Protein AF-A0A0V8QEV8-F1 (afdb_monomer_lite)

pLDDT: mean 89.62, std 11.35, range [52.62, 97.75]

Organism: NCBI:txid290052

Foldseek 3Di:
DPPPPDDDPVVVLVVLVVQLLVLQVVVVPDPDDDPVSVVSNVVSVVVNVVVVHDCVVSHDD

Radius of gyration: 13.7 Å; chains: 1; bounding box: 42×21×29 Å

Secondary structure (DSSP, 8-state):
----PPPPHHHHHHHHHHHHHHHHHHHHH--S--HHHHHHHHHHHHHHHHTT---GGG---

Structure (mmCIF, N/CA/C/O backbone):
data_AF-A0A0V8QEV8-F1
#
_entry.id   AF-A0A0V8QEV8-F1
#
loop_
_atom_site.group_PDB
_atom_site.id
_atom_site.type_symbol
_atom_site.label_atom_id
_atom_site.label_alt_id
_atom_site.label_comp_id
_atom_site.label_asym_id
_atom_site.label_entity_id
_atom_site.label_seq_id
_atom_site.pdbx_PDB_ins_code
_atom_site.Cartn_x
_atom_site.Cartn_y
_atom_site.Cartn_z
_atom_site.occupancy
_atom_site.B_iso_or_equiv
_atom_site.auth_seq_id
_atom_site.auth_comp_id
_atom_site.auth_asym_id
_atom_site.auth_atom_id
_atom_site.pdbx_PDB_model_num
ATOM 1 N N . MET A 1 1 ? 32.282 8.535 -2.361 1.00 54.31 1 MET A N 1
ATOM 2 C CA . MET A 1 1 ? 30.852 8.832 -2.567 1.00 54.31 1 MET A CA 1
ATOM 3 C C . MET A 1 1 ? 30.204 7.495 -2.864 1.00 54.31 1 MET A C 1
ATOM 5 O O . MET A 1 1 ? 30.573 6.899 -3.866 1.00 54.31 1 MET A O 1
ATOM 9 N N . GLU A 1 2 ? 29.389 6.949 -1.959 1.00 61.88 2 GLU A N 1
ATOM 10 C CA . GLU A 1 2 ? 28.621 5.742 -2.286 1.00 61.88 2 GLU A CA 1
ATOM 11 C C . GLU A 1 2 ? 27.649 6.107 -3.404 1.00 61.88 2 GLU A C 1
ATOM 13 O O . GLU A 1 2 ? 26.773 6.956 -3.231 1.00 61.88 2 GLU A O 1
ATOM 18 N N . VAL A 1 3 ? 27.848 5.516 -4.577 1.00 52.62 3 VAL A N 1
ATOM 19 C CA . VAL A 1 3 ? 26.848 5.552 -5.637 1.00 52.62 3 VAL A CA 1
ATOM 20 C C . VAL A 1 3 ? 25.708 4.677 -5.129 1.00 52.62 3 VAL A C 1
ATOM 22 O O . VAL A 1 3 ? 25.852 3.458 -5.088 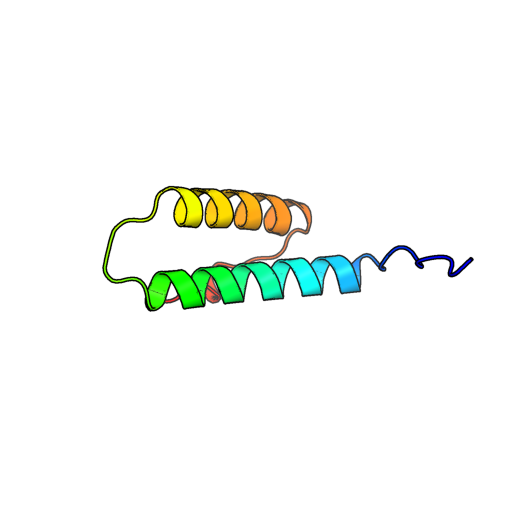1.00 52.62 3 VAL A O 1
ATOM 25 N N . LYS A 1 4 ? 24.600 5.282 -4.680 1.00 64.62 4 LYS A N 1
ATOM 26 C CA . LYS A 1 4 ? 23.350 4.535 -4.499 1.00 64.62 4 LYS A CA 1
ATOM 27 C C . LYS A 1 4 ? 23.021 3.937 -5.861 1.00 64.62 4 LYS A C 1
ATOM 29 O O . LYS A 1 4 ? 22.705 4.686 -6.781 1.00 64.62 4 LYS A O 1
ATOM 34 N N . GLN A 1 5 ? 23.171 2.623 -6.008 1.00 69.62 5 GLN A N 1
ATOM 35 C CA . GLN A 1 5 ? 22.647 1.947 -7.184 1.00 69.62 5 GLN A CA 1
ATOM 36 C C . GLN A 1 5 ? 21.142 2.189 -7.214 1.00 69.62 5 GLN A C 1
ATOM 38 O O . GLN A 1 5 ? 20.459 1.986 -6.207 1.00 69.62 5 GLN A O 1
ATOM 43 N N . ASP A 1 6 ? 20.645 2.658 -8.355 1.00 82.69 6 ASP A N 1
ATOM 44 C CA . ASP A 1 6 ? 19.212 2.706 -8.585 1.00 82.69 6 ASP A CA 1
ATOM 45 C C . ASP A 1 6 ? 18.672 1.282 -8.470 1.00 82.69 6 ASP A C 1
ATOM 47 O O . ASP A 1 6 ? 19.194 0.353 -9.091 1.00 82.69 6 ASP A O 1
ATOM 51 N N . MET A 1 7 ? 17.652 1.114 -7.631 1.00 87.06 7 MET A N 1
ATOM 52 C CA . MET A 1 7 ? 17.001 -0.175 -7.440 1.00 87.06 7 MET A CA 1
ATOM 53 C C . MET A 1 7 ? 16.528 -0.722 -8.783 1.00 87.06 7 MET A C 1
ATOM 55 O O . MET A 1 7 ? 15.949 0.007 -9.597 1.00 87.06 7 MET A O 1
ATOM 59 N N . THR A 1 8 ? 16.695 -2.023 -8.981 1.00 94.62 8 THR A N 1
ATOM 60 C CA . THR A 1 8 ? 16.111 -2.720 -10.124 1.00 94.62 8 THR A CA 1
ATOM 61 C C . THR A 1 8 ? 14.585 -2.622 -10.092 1.00 94.62 8 THR A C 1
ATOM 63 O O . THR A 1 8 ? 13.965 -2.390 -9.050 1.00 94.62 8 THR A O 1
ATOM 66 N N . LEU A 1 9 ? 13.943 -2.824 -11.244 1.00 92.75 9 LEU A N 1
ATOM 67 C CA . LEU 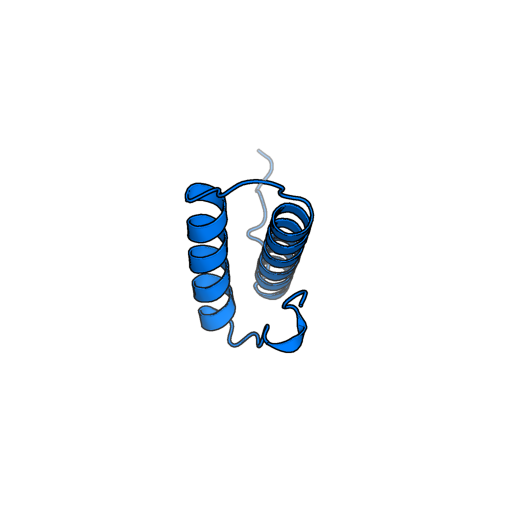A 1 9 ? 12.482 -2.809 -11.325 1.00 92.75 9 LEU A CA 1
ATOM 68 C C . LEU A 1 9 ? 11.840 -3.868 -10.410 1.00 92.75 9 LEU A C 1
ATOM 70 O O . LEU A 1 9 ? 10.786 -3.612 -9.834 1.00 92.75 9 LEU A O 1
ATOM 74 N N . GLU A 1 10 ? 12.461 -5.039 -10.257 1.00 93.94 10 GLU A N 1
ATOM 75 C CA . GLU A 1 10 ? 11.969 -6.091 -9.358 1.00 93.94 10 GLU A CA 1
ATOM 76 C C . GLU A 1 10 ? 12.044 -5.671 -7.891 1.00 93.94 10 GLU A C 1
ATOM 78 O O . GLU A 1 10 ? 11.057 -5.802 -7.170 1.00 93.94 10 GLU A O 1
ATOM 83 N N . GLU A 1 11 ? 13.154 -5.073 -7.458 1.00 95.00 11 GLU A N 1
ATOM 84 C CA . GLU A 1 11 ? 13.278 -4.558 -6.091 1.00 95.00 11 GLU A CA 1
ATOM 85 C C . GLU A 1 11 ? 12.276 -3.4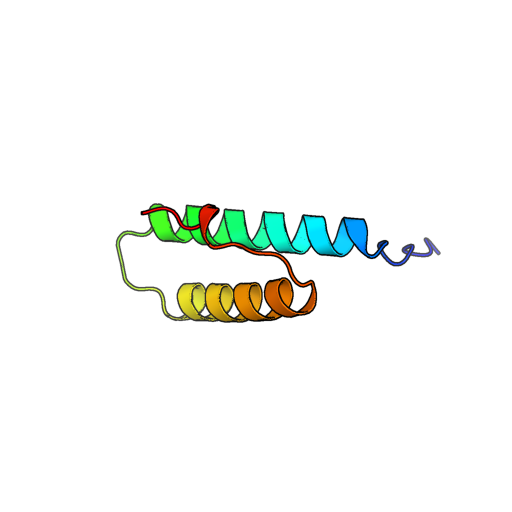25 -5.827 1.00 95.00 11 GLU A C 1
ATOM 87 O O . GLU A 1 11 ? 11.677 -3.355 -4.754 1.00 95.00 11 GLU A O 1
ATOM 92 N N . GLN A 1 12 ? 12.030 -2.554 -6.812 1.00 94.38 12 GLN A N 1
ATOM 93 C CA . GLN A 1 12 ? 11.015 -1.502 -6.695 1.00 94.38 12 GLN A CA 1
ATOM 94 C C . GLN A 1 12 ? 9.599 -2.073 -6.551 1.00 94.38 12 GLN A C 1
ATOM 96 O O . GLN A 1 12 ? 8.799 -1.538 -5.776 1.00 94.38 12 GLN A O 1
ATOM 101 N N . LYS A 1 13 ? 9.286 -3.152 -7.281 1.00 94.56 13 LYS A N 1
ATOM 102 C CA . LYS A 1 13 ? 8.013 -3.873 -7.155 1.00 94.56 13 LYS A CA 1
ATOM 103 C C . LYS A 1 13 ? 7.877 -4.503 -5.773 1.00 94.56 13 LYS A C 1
ATOM 105 O O . LYS A 1 13 ? 6.849 -4.299 -5.133 1.00 94.56 13 LYS A O 1
ATOM 110 N N . GLN A 1 14 ? 8.915 -5.190 -5.294 1.00 95.06 14 GLN A N 1
ATOM 111 C CA . GLN A 1 14 ? 8.911 -5.813 -3.971 1.00 95.06 14 GLN A CA 1
ATOM 112 C C . GLN A 1 14 ? 8.672 -4.773 -2.870 1.00 95.06 14 GLN A C 1
ATOM 114 O O . GLN A 1 14 ? 7.765 -4.932 -2.059 1.00 95.06 14 GLN A O 1
ATOM 119 N N . VAL A 1 15 ? 9.386 -3.643 -2.913 1.00 96.06 15 VAL A N 1
ATOM 120 C CA . VAL A 1 15 ? 9.188 -2.546 -1.954 1.00 96.06 15 VAL A CA 1
ATOM 121 C C . VAL A 1 15 ? 7.771 -1.972 -2.016 1.00 96.06 15 VAL A C 1
ATOM 123 O O . VAL A 1 15 ? 7.202 -1.631 -0.980 1.00 96.06 15 VAL A O 1
ATOM 126 N N . ALA A 1 16 ? 7.173 -1.858 -3.206 1.00 95.75 16 ALA A N 1
ATOM 127 C CA . ALA A 1 16 ? 5.795 -1.388 -3.335 1.00 95.75 16 ALA A CA 1
ATOM 128 C C . ALA A 1 16 ? 4.780 -2.373 -2.726 1.00 95.75 16 ALA A C 1
ATOM 130 O O . ALA A 1 16 ? 3.830 -1.931 -2.078 1.00 95.75 16 ALA A O 1
ATOM 131 N N . ILE A 1 17 ? 4.993 -3.683 -2.903 1.00 95.62 17 ILE A N 1
ATOM 132 C CA . ILE A 1 17 ? 4.157 -4.738 -2.310 1.00 95.62 17 ILE A CA 1
ATOM 133 C C . ILE A 1 17 ? 4.290 -4.714 -0.786 1.00 95.62 17 ILE A C 1
ATOM 135 O O . ILE A 1 17 ? 3.281 -4.622 -0.087 1.00 95.62 17 ILE A O 1
ATOM 139 N N . ASP A 1 18 ? 5.519 -4.725 -0.268 1.00 96.06 18 ASP A N 1
ATOM 140 C CA . ASP A 1 18 ? 5.787 -4.734 1.173 1.00 96.06 18 ASP A CA 1
ATOM 141 C C . ASP A 1 18 ? 5.187 -3.502 1.858 1.00 96.06 18 ASP A C 1
ATOM 143 O O . ASP A 1 18 ? 4.573 -3.601 2.925 1.00 96.06 18 ASP A O 1
ATOM 147 N N . TYR A 1 19 ? 5.302 -2.337 1.213 1.00 96.94 19 TYR A N 1
ATOM 148 C CA . TYR A 1 19 ? 4.688 -1.104 1.691 1.00 96.94 19 TYR A CA 1
ATOM 149 C C . TYR A 1 19 ? 3.161 -1.222 1.775 1.00 96.94 19 TYR A C 1
ATOM 151 O O . TYR A 1 19 ? 2.578 -0.885 2.805 1.00 96.94 19 TYR A O 1
ATOM 159 N N . TYR A 1 20 ? 2.509 -1.747 0.734 1.00 96.56 20 TYR A N 1
ATOM 160 C CA . TYR A 1 20 ? 1.060 -1.945 0.733 1.00 96.56 20 TYR A CA 1
ATOM 161 C C . TYR A 1 20 ? 0.599 -2.932 1.814 1.00 96.56 20 TYR A C 1
ATOM 163 O O . TYR A 1 20 ? -0.327 -2.624 2.566 1.00 96.56 20 TYR A O 1
ATOM 171 N N . VAL A 1 21 ? 1.282 -4.071 1.962 1.00 95.50 21 VAL A N 1
ATOM 172 C CA . VAL A 1 21 ? 0.987 -5.058 3.016 1.00 95.50 21 VAL A CA 1
ATOM 173 C C . VAL A 1 21 ? 1.113 -4.426 4.403 1.00 95.50 21 VAL A C 1
ATOM 175 O O . VAL A 1 21 ? 0.267 -4.654 5.269 1.00 95.50 21 VAL A O 1
ATOM 178 N N . ASN A 1 22 ? 2.131 -3.592 4.623 1.00 96.50 22 ASN A N 1
ATOM 179 C CA . ASN A 1 22 ? 2.293 -2.884 5.888 1.00 96.50 22 ASN A CA 1
ATOM 180 C C . ASN A 1 22 ? 1.135 -1.910 6.162 1.00 96.50 22 ASN A C 1
ATOM 182 O O . ASN A 1 22 ? 0.594 -1.900 7.267 1.00 96.50 22 ASN A O 1
ATOM 186 N N . LEU A 1 23 ? 0.699 -1.141 5.159 1.00 96.25 23 LEU A N 1
ATOM 187 C CA . LEU A 1 23 ? -0.464 -0.258 5.299 1.00 96.25 23 LEU A CA 1
ATOM 188 C C . LEU A 1 23 ? -1.741 -1.040 5.637 1.00 96.25 23 LEU A C 1
ATOM 190 O O . LEU A 1 23 ? -2.503 -0.614 6.504 1.00 96.25 23 LEU A O 1
ATOM 194 N N . MET A 1 24 ? -1.957 -2.200 5.009 1.00 94.88 24 MET A N 1
ATOM 195 C CA . MET A 1 24 ? -3.111 -3.056 5.302 1.00 94.88 24 MET A CA 1
ATOM 196 C C . MET A 1 24 ? -3.065 -3.620 6.728 1.00 94.88 24 MET A C 1
ATOM 198 O O . MET A 1 24 ? -4.090 -3.631 7.407 1.00 94.88 24 MET A O 1
ATOM 202 N N . ARG A 1 25 ? -1.883 -4.004 7.234 1.00 94.25 25 ARG A N 1
ATOM 203 C CA . ARG A 1 25 ? -1.702 -4.414 8.641 1.00 94.25 25 ARG A CA 1
ATOM 204 C C . ARG A 1 25 ? -2.033 -3.288 9.617 1.00 94.25 25 ARG A C 1
ATOM 206 O O . ARG A 1 25 ? -2.731 -3.524 10.599 1.00 94.25 25 ARG A O 1
ATOM 213 N N . ILE A 1 26 ? -1.559 -2.070 9.341 1.00 94.50 26 ILE A N 1
ATOM 214 C CA . ILE A 1 26 ? -1.872 -0.891 10.162 1.00 94.50 26 ILE A CA 1
ATOM 215 C C . ILE A 1 26 ? -3.380 -0.635 10.145 1.00 94.50 26 ILE A C 1
ATOM 217 O O . ILE A 1 26 ? -3.971 -0.433 11.202 1.00 94.50 26 ILE A O 1
ATOM 221 N N . LYS A 1 27 ? -4.014 -0.702 8.967 1.00 93.50 27 LYS A N 1
ATOM 222 C CA . LYS A 1 27 ? -5.460 -0.499 8.818 1.00 93.50 27 LYS A CA 1
ATOM 223 C C . LYS A 1 27 ? -6.271 -1.523 9.604 1.00 93.50 27 LYS A C 1
ATOM 225 O O . LYS A 1 27 ? -7.209 -1.130 10.287 1.00 93.50 27 LYS A O 1
ATOM 230 N N . ALA A 1 28 ? -5.884 -2.795 9.560 1.00 92.38 28 ALA A N 1
ATOM 231 C CA . ALA A 1 28 ? -6.545 -3.858 10.316 1.00 92.38 28 ALA A CA 1
ATOM 232 C C . ALA A 1 28 ? -6.424 -3.675 11.841 1.00 92.38 28 ALA A C 1
ATOM 234 O O . ALA A 1 28 ? -7.336 -4.028 12.582 1.00 92.38 28 ALA A O 1
ATOM 235 N N . ALA A 1 29 ? -5.313 -3.109 12.321 1.00 94.06 29 ALA A N 1
ATOM 236 C CA . ALA A 1 29 ? -5.100 -2.837 13.744 1.00 94.06 29 A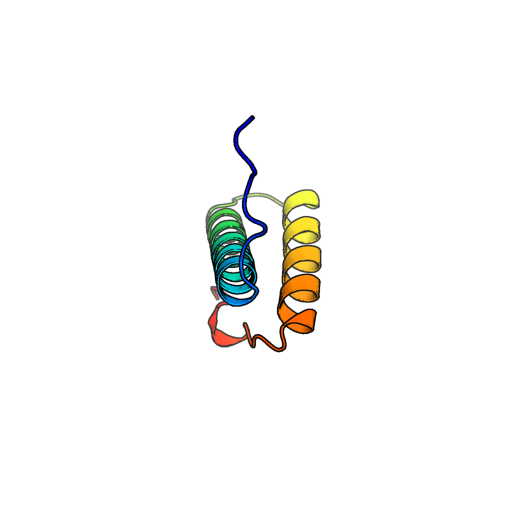LA A CA 1
ATOM 237 C C . ALA A 1 29 ? -5.738 -1.520 14.228 1.00 94.06 29 ALA A C 1
ATOM 239 O O . ALA A 1 29 ? -5.734 -1.237 15.429 1.00 94.06 29 ALA A O 1
ATOM 240 N N . GLN A 1 30 ? -6.243 -0.684 13.319 1.00 90.69 30 GLN A N 1
ATOM 241 C CA . GLN A 1 30 ? -6.721 0.648 13.657 1.00 90.69 30 GLN A CA 1
ATOM 242 C C . GLN A 1 30 ? -8.148 0.607 14.216 1.00 90.69 30 GLN A C 1
ATOM 244 O O . GLN A 1 30 ? -9.046 0.007 13.636 1.00 90.69 30 GLN A O 1
ATOM 249 N N . THR A 1 31 ? -8.374 1.293 15.336 1.00 91.50 31 THR A N 1
ATOM 250 C CA . THR A 1 31 ? -9.671 1.319 16.037 1.00 91.50 31 THR A CA 1
ATOM 251 C C . THR A 1 31 ? -10.526 2.547 15.716 1.00 91.50 31 THR A C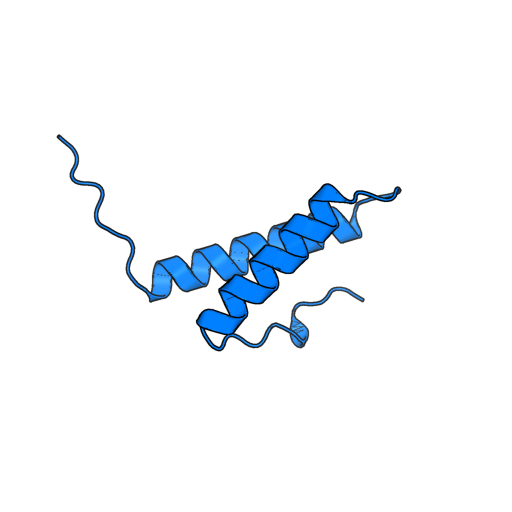 1
ATOM 253 O O . THR A 1 31 ? -11.671 2.637 16.155 1.00 91.50 31 THR A O 1
ATOM 256 N N . SER A 1 32 ? -9.987 3.501 14.957 1.00 92.94 32 SER A N 1
ATOM 257 C CA . SER A 1 32 ? -10.643 4.752 14.568 1.00 92.94 32 SER A CA 1
ATOM 258 C C . SER A 1 32 ? -10.401 5.083 13.093 1.00 92.94 32 SER A C 1
ATOM 260 O O . SER A 1 32 ? -9.563 4.472 12.431 1.00 92.94 32 SER A O 1
ATOM 262 N N . GLU A 1 33 ? -11.149 6.045 12.551 1.00 92.94 33 GLU A N 1
ATOM 263 C CA . GLU A 1 33 ? -10.956 6.518 11.176 1.00 92.94 33 GLU A CA 1
ATOM 264 C C . GLU A 1 33 ? -9.617 7.266 11.034 1.00 92.94 33 GLU A C 1
ATOM 266 O O . GLU A 1 33 ? -9.287 8.130 11.848 1.00 92.94 33 GLU A O 1
ATOM 271 N N . ASN A 1 34 ? -8.863 6.975 9.967 1.00 96.25 34 ASN A N 1
ATOM 272 C CA . ASN A 1 34 ? -7.633 7.691 9.622 1.00 96.25 34 ASN A CA 1
ATOM 273 C C . ASN A 1 34 ? -7.587 7.972 8.120 1.00 96.25 34 ASN A C 1
ATOM 275 O O . ASN A 1 34 ? -7.196 7.129 7.312 1.00 96.25 34 ASN A O 1
ATOM 279 N N . LYS A 1 35 ? -7.963 9.200 7.764 1.00 96.50 35 LYS A N 1
ATOM 280 C CA . LYS A 1 35 ? -8.043 9.658 6.372 1.00 96.50 35 LYS A CA 1
ATOM 281 C C . LYS A 1 35 ? -6.691 9.663 5.661 1.00 96.50 35 LYS A C 1
ATOM 283 O O . LYS A 1 35 ? -6.649 9.455 4.451 1.00 96.50 35 LYS A O 1
ATOM 288 N N . GLU A 1 36 ? -5.603 9.880 6.398 1.00 97.56 36 GLU A N 1
ATOM 289 C CA . GLU A 1 36 ? -4.253 9.839 5.835 1.00 97.56 36 GLU A CA 1
ATOM 290 C C . GLU A 1 36 ? -3.861 8.402 5.480 1.00 97.56 36 GLU A C 1
ATOM 292 O O . GLU A 1 36 ? -3.386 8.151 4.376 1.00 97.56 36 GLU A O 1
ATOM 297 N N . LEU A 1 37 ? -4.148 7.435 6.358 1.00 96.81 37 LEU A N 1
ATOM 298 C CA . LEU A 1 37 ? -3.914 6.019 6.060 1.00 96.81 37 LEU A CA 1
ATOM 299 C C . LEU A 1 37 ? -4.704 5.567 4.824 1.00 96.81 37 LEU A C 1
ATOM 301 O O . LEU A 1 37 ? -4.160 4.899 3.945 1.00 96.81 37 LEU A O 1
ATOM 305 N N . ASP A 1 38 ? -5.968 5.978 4.711 1.00 96.19 38 ASP A N 1
ATOM 306 C CA . ASP A 1 38 ? -6.785 5.680 3.532 1.00 96.19 38 ASP A CA 1
ATOM 307 C C . ASP A 1 38 ? -6.226 6.311 2.251 1.00 96.19 38 ASP A C 1
ATOM 309 O O . ASP A 1 38 ? -6.269 5.696 1.181 1.00 96.19 38 ASP A O 1
ATOM 313 N N . TYR A 1 39 ? -5.689 7.529 2.338 1.00 97.75 39 TYR A N 1
ATOM 314 C CA . TYR A 1 39 ? -5.030 8.187 1.214 1.00 97.75 39 TYR A CA 1
ATOM 315 C C . TYR A 1 39 ? -3.750 7.450 0.795 1.00 97.75 39 TYR A C 1
ATOM 317 O O . TYR A 1 39 ? -3.583 7.145 -0.387 1.00 97.75 39 TYR A O 1
ATOM 325 N N . GLN A 1 40 ? -2.893 7.077 1.748 1.00 97.69 40 GLN A N 1
ATOM 326 C CA . GLN A 1 40 ? -1.672 6.310 1.478 1.00 97.69 40 GLN A CA 1
ATOM 327 C C . GLN A 1 40 ? -1.978 4.964 0.817 1.00 97.69 40 GLN A C 1
ATOM 329 O O . GLN A 1 40 ? -1.321 4.590 -0.156 1.00 97.69 40 GLN A O 1
ATOM 334 N N . ILE A 1 41 ? -3.026 4.273 1.276 1.00 96.69 41 ILE A N 1
ATOM 335 C CA . ILE A 1 41 ? -3.501 3.035 0.651 1.00 96.69 41 ILE A CA 1
ATOM 336 C C . ILE A 1 41 ? -3.909 3.291 -0.802 1.00 96.69 41 ILE A C 1
ATOM 338 O O . ILE A 1 41 ? -3.474 2.555 -1.684 1.00 96.69 41 ILE A O 1
ATOM 342 N N . LYS A 1 42 ? -4.685 4.346 -1.093 1.00 96.44 42 LYS A N 1
ATOM 343 C CA . LYS A 1 42 ? -5.065 4.693 -2.478 1.00 96.44 42 LYS A CA 1
ATOM 344 C C . LYS A 1 42 ? -3.844 4.942 -3.363 1.00 96.44 42 LYS A C 1
ATOM 346 O O . LYS A 1 42 ? -3.794 4.430 -4.479 1.00 96.44 42 LYS A O 1
ATOM 351 N N . VAL A 1 43 ? -2.854 5.684 -2.870 1.00 97.25 43 VAL A N 1
ATOM 352 C CA . VAL A 1 43 ? -1.611 5.953 -3.609 1.00 97.25 43 VAL A CA 1
ATOM 353 C C . VAL A 1 43 ? -0.834 4.661 -3.870 1.00 97.25 43 VAL A C 1
ATOM 355 O O . VAL A 1 43 ? -0.394 4.430 -4.997 1.00 97.25 43 VAL A O 1
ATOM 358 N N . ALA A 1 44 ? -0.709 3.788 -2.868 1.00 96.56 44 ALA A N 1
ATOM 359 C CA . ALA A 1 44 ? -0.049 2.495 -3.021 1.00 96.56 44 ALA A CA 1
ATOM 360 C C . ALA A 1 44 ? -0.751 1.621 -4.075 1.00 96.56 44 ALA A C 1
ATOM 362 O O . ALA A 1 44 ? -0.077 1.070 -4.944 1.00 96.56 44 ALA A O 1
ATOM 363 N N . LYS A 1 45 ? -2.094 1.575 -4.070 1.00 95.62 45 LYS A N 1
ATOM 364 C CA . LYS A 1 45 ? -2.887 0.866 -5.089 1.00 95.62 45 LYS A CA 1
ATOM 365 C C . LYS A 1 45 ? -2.600 1.380 -6.502 1.00 95.62 45 LYS A C 1
ATOM 367 O O . LYS A 1 45 ? -2.387 0.580 -7.407 1.00 95.62 45 LYS A O 1
ATOM 372 N N . VAL A 1 46 ? -2.543 2.703 -6.691 1.00 96.06 46 VAL A N 1
ATOM 373 C CA . VAL A 1 46 ? -2.189 3.306 -7.989 1.00 96.06 46 VAL A CA 1
ATOM 374 C C . VAL A 1 46 ? -0.771 2.915 -8.404 1.00 96.06 46 VAL A C 1
ATOM 376 O O . VAL A 1 46 ? -0.554 2.516 -9.541 1.00 96.06 46 VAL A O 1
ATOM 379 N N . LYS A 1 47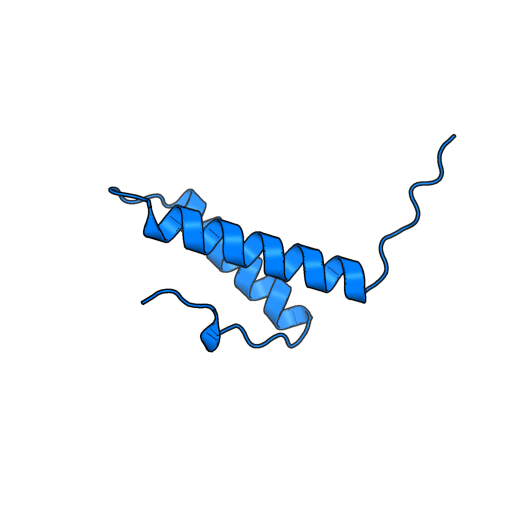 ? 0.207 2.973 -7.496 1.00 95.06 47 LYS A N 1
ATOM 380 C CA . LYS A 1 47 ? 1.589 2.593 -7.820 1.00 95.06 47 LYS A CA 1
ATOM 381 C C . LYS A 1 47 ? 1.692 1.123 -8.235 1.00 95.06 47 LYS A C 1
ATOM 383 O O . LYS A 1 47 ? 2.335 0.813 -9.233 1.00 95.06 47 LYS A O 1
ATOM 388 N N . LEU A 1 48 ? 1.033 0.228 -7.510 1.00 95.69 48 LEU A N 1
ATOM 389 C CA . LEU A 1 48 ? 1.015 -1.203 -7.817 1.00 95.69 48 LEU A CA 1
ATOM 390 C C . LEU A 1 48 ? 0.329 -1.501 -9.155 1.00 95.69 48 LEU A C 1
ATOM 392 O O . LEU A 1 48 ? 0.826 -2.331 -9.919 1.00 95.69 48 LEU A O 1
ATOM 396 N N . SER A 1 49 ? -0.734 -0.767 -9.499 1.00 94.94 49 SER A N 1
ATOM 397 C CA . SER A 1 49 ? -1.380 -0.919 -10.804 1.00 94.94 49 SER A CA 1
ATOM 398 C C . SER A 1 49 ? -0.475 -0.490 -11.962 1.00 94.94 49 SER A C 1
ATOM 400 O O . SER A 1 49 ? -0.491 -1.144 -13.003 1.00 94.94 49 SER A O 1
ATOM 402 N N . THR A 1 50 ? 0.405 0.509 -11.780 1.00 94.62 50 THR A N 1
ATOM 403 C CA . THR A 1 50 ? 1.416 0.850 -12.808 1.00 94.62 50 THR A CA 1
ATOM 404 C C . THR A 1 50 ? 2.401 -0.288 -13.084 1.00 94.62 50 THR A C 1
ATOM 406 O O . THR A 1 50 ? 2.972 -0.363 -14.170 1.00 94.62 50 THR A O 1
ATOM 409 N N . PHE A 1 51 ? 2.564 -1.213 -12.134 1.00 93.94 51 PHE A N 1
ATOM 410 C CA . PHE A 1 51 ? 3.382 -2.413 -12.285 1.00 93.94 51 PHE A CA 1
ATOM 411 C C . PHE A 1 51 ? 2.597 -3.637 -12.768 1.00 93.94 51 PHE A C 1
ATOM 413 O O . PHE A 1 51 ? 3.196 -4.704 -12.905 1.00 93.94 51 PHE A O 1
ATOM 420 N N . SER A 1 52 ? 1.293 -3.491 -13.043 1.00 93.50 52 SER A N 1
ATOM 421 C CA . SER A 1 52 ? 0.375 -4.597 -13.358 1.00 93.50 52 SER A CA 1
ATOM 422 C C . SER A 1 52 ? 0.345 -5.683 -12.273 1.00 93.50 52 SER A C 1
ATOM 424 O O . SER A 1 52 ? 0.196 -6.864 -12.577 1.00 93.50 52 SER A O 1
ATOM 426 N N . ILE A 1 53 ? 0.526 -5.291 -11.008 1.00 90.75 53 ILE A N 1
ATOM 427 C CA . ILE A 1 53 ? 0.439 -6.199 -9.862 1.00 90.75 53 ILE A CA 1
ATOM 428 C C . ILE A 1 53 ? -1.019 -6.255 -9.407 1.00 90.75 53 ILE A C 1
ATOM 430 O O . ILE A 1 53 ? -1.590 -5.226 -9.038 1.00 90.75 53 ILE A O 1
ATOM 434 N N . ASP A 1 54 ? -1.602 -7.453 -9.423 1.00 88.88 54 ASP A N 1
ATOM 435 C CA . ASP A 1 54 ? -2.903 -7.706 -8.811 1.00 88.88 54 ASP A CA 1
ATOM 436 C C . ASP A 1 54 ? -2.742 -7.840 -7.292 1.00 88.88 54 ASP A C 1
ATOM 438 O O . ASP A 1 54 ? -1.876 -8.563 -6.800 1.00 88.88 54 ASP A O 1
ATOM 442 N N . ILE A 1 55 ? -3.568 -7.106 -6.555 1.00 86.69 55 ILE A N 1
ATOM 443 C CA . ILE A 1 55 ? -3.566 -7.050 -5.090 1.00 86.69 55 ILE A CA 1
ATOM 444 C C . ILE A 1 55 ? -4.906 -7.460 -4.487 1.00 86.69 55 ILE A C 1
ATOM 446 O O . ILE A 1 55 ? -5.103 -7.303 -3.285 1.00 86.69 55 ILE A O 1
ATOM 450 N N . SER A 1 56 ? -5.824 -7.982 -5.301 1.00 84.56 56 SER A N 1
ATOM 451 C CA . SER A 1 56 ? -7.167 -8.372 -4.864 1.00 84.56 56 SER A CA 1
ATOM 452 C C . SER A 1 56 ? -7.125 -9.436 -3.759 1.00 84.56 56 SER A C 1
ATOM 454 O O . SER A 1 56 ? -7.950 -9.417 -2.853 1.00 84.56 56 SER A O 1
ATOM 456 N N . GLU A 1 57 ? -6.120 -10.318 -3.779 1.00 80.56 57 GLU A N 1
ATOM 457 C CA . GLU A 1 57 ? -5.905 -11.344 -2.745 1.00 80.56 57 GLU A CA 1
ATOM 458 C C . GLU A 1 57 ? -5.154 -10.834 -1.502 1.00 80.56 57 GLU A C 1
ATOM 460 O O . GLU A 1 57 ? -5.045 -11.546 -0.506 1.00 80.56 57 GLU A O 1
ATOM 465 N N . LEU A 1 58 ? -4.615 -9.611 -1.542 1.00 79.38 58 LEU A N 1
ATOM 466 C CA . LEU A 1 58 ? -3.861 -9.015 -0.433 1.00 79.38 58 LEU A CA 1
ATOM 467 C C . LEU A 1 58 ? -4.742 -8.167 0.495 1.00 79.38 58 LEU A C 1
ATOM 469 O O . LEU A 1 58 ? -4.259 -7.645 1.504 1.00 79.38 58 LEU A O 1
ATOM 473 N N . GLU A 1 59 ? -6.022 -8.003 0.161 1.00 73.69 59 GLU A N 1
ATOM 474 C CA . GLU A 1 59 ? -6.969 -7.298 1.011 1.00 73.69 59 GLU A CA 1
ATOM 475 C C . GLU A 1 59 ? -7.339 -8.165 2.223 1.00 73.69 59 GLU A C 1
ATOM 477 O O . GLU A 1 59 ? -7.828 -9.284 2.088 1.00 73.69 59 GLU A O 1
ATOM 482 N N . ILE A 1 60 ? -7.084 -7.650 3.429 1.00 69.75 60 ILE A N 1
ATOM 483 C CA . ILE A 1 60 ? -7.533 -8.289 4.669 1.00 69.75 60 ILE A CA 1
ATOM 484 C C . ILE A 1 60 ? -9.017 -7.943 4.839 1.00 69.75 60 ILE A C 1
ATOM 486 O O . ILE A 1 60 ? -9.358 -6.757 4.872 1.00 69.75 60 ILE A O 1
ATOM 490 N N . ALA A 1 61 ? -9.859 -8.979 4.885 1.00 57.75 61 ALA A N 1
ATOM 491 C CA . ALA A 1 61 ? -11.307 -8.891 5.085 1.00 57.75 61 ALA A CA 1
ATOM 492 C C . ALA A 1 61 ? -11.692 -8.313 6.455 1.00 57.75 61 ALA A C 1
ATOM 494 O O . ALA A 1 61 ? -10.968 -8.592 7.441 1.00 57.75 61 ALA A O 1
#

Sequence (61 aa):
MEVKQDMTLEEQKQVAIDYYVNLMRIKAAQTSENKELDYQIKVAKVKLSTFSIDISELEIA